Protein AF-A0A920PPR5-F1 (afdb_monomer)

Sequence (105 aa):
MGTGLSGGPYEARIYAGNADLDIWHQLSSLTGPVCSLGADPVLRGSWPPAFLNRAVHAELGLAYRCVAETTHLMQIERPAAVAAELLDFIARSDINPVRALPDHS

Solvent-accessible surface area (backbone atoms only — not comparable to full-atom values): 6560 Å² total; per-residue (Å²): 142,77,88,75,79,91,53,60,71,64,53,52,49,52,54,56,49,66,70,50,78,52,60,71,64,52,61,64,67,64,78,76,95,64,68,48,80,26,28,18,62,81,45,90,83,45,47,72,66,21,50,47,44,53,47,46,26,75,74,59,68,46,45,67,48,67,47,76,93,24,40,90,55,28,67,76,78,38,41,68,61,50,49,48,54,51,51,53,50,38,72,76,36,100,57,78,81,74,87,84,69,84,84,87,124

pLDDT: mean 79.66, std 16.32, range [37.94, 97.31]

Radius of gyration: 17.92 Å; Cα contacts (8 Å, |Δi|>4): 90; chains: 1; bounding box: 52×45×33 Å

Nearest PDB structures (foldseek):
  6pgo-assembly1_A  TM=3.706E-01  e=1.463E+00  Homo sapiens
  6mqn-assembly2_B  TM=3.902E-01  e=2.666E+00  Homo sapiens
  8t75-assembly4_G  TM=3.448E-01  e=2.042E+00  Homo sapiens
  5tb5-assembly2_C  TM=3.584E-01  e=3.046E+00  Homo sapiens
  5tb5-assembly1_A  TM=3.009E-01  e=2.333E+00  Homo sapiens

Mean predicted aligned error: 10.76 Å

Structure (mmCIF, N/CA/C/O backbone):
data_AF-A0A920PPR5-F1
#
_entry.id   AF-A0A920PPR5-F1
#
loop_
_atom_site.group_PDB
_atom_site.id
_atom_site.type_symbol
_atom_site.label_atom_id
_atom_site.label_alt_id
_atom_site.label_comp_id
_atom_site.label_asym_id
_atom_site.label_entity_id
_atom_site.label_seq_id
_atom_site.pdbx_PDB_ins_code
_atom_site.Cartn_x
_atom_site.Cartn_y
_atom_site.Cartn_z
_atom_site.occupancy
_atom_site.B_iso_or_equiv
_atom_site.auth_seq_id
_atom_site.auth_comp_id
_atom_site.auth_asym_id
_atom_site.auth_atom_id
_atom_site.pdbx_PDB_model_num
ATOM 1 N N . MET A 1 1 ? 35.181 26.677 7.789 1.00 42.38 1 MET A N 1
ATOM 2 C CA . MET A 1 1 ? 34.762 25.549 8.646 1.00 42.38 1 MET A CA 1
ATOM 3 C C . MET A 1 1 ? 33.339 25.854 9.087 1.00 42.38 1 MET A C 1
ATOM 5 O O . MET A 1 1 ? 33.153 26.704 9.943 1.00 42.38 1 MET A O 1
ATOM 9 N N . GLY A 1 2 ? 32.350 25.317 8.371 1.00 37.94 2 GLY A N 1
ATOM 10 C CA . GLY A 1 2 ? 30.931 25.632 8.546 1.00 37.94 2 GLY A CA 1
ATOM 11 C C . GLY A 1 2 ? 30.138 24.334 8.613 1.00 37.94 2 GLY A C 1
ATOM 12 O O . GLY A 1 2 ? 30.198 23.529 7.691 1.00 37.94 2 GLY A O 1
ATOM 13 N N . THR A 1 3 ? 29.499 24.145 9.761 1.00 45.88 3 THR A N 1
ATOM 14 C CA . THR A 1 3 ? 28.571 23.090 10.193 1.00 45.88 3 THR A CA 1
ATOM 15 C C . THR A 1 3 ? 27.632 22.641 9.067 1.00 45.88 3 THR A C 1
ATOM 17 O O . THR A 1 3 ? 27.007 23.476 8.427 1.00 45.88 3 THR A O 1
ATOM 20 N N . GLY A 1 4 ? 27.535 21.360 8.721 1.00 47.84 4 GLY A N 1
ATOM 21 C CA . GLY A 1 4 ? 27.017 20.300 9.585 1.00 47.84 4 GLY A CA 1
ATOM 22 C C . GLY A 1 4 ? 25.621 19.937 9.068 1.00 47.84 4 GLY A C 1
ATOM 23 O O . GLY A 1 4 ? 24.678 20.695 9.252 1.00 47.84 4 GLY A O 1
ATOM 24 N N . LEU A 1 5 ? 25.547 18.828 8.332 1.00 51.75 5 LEU A N 1
ATOM 25 C CA . LEU A 1 5 ? 24.398 18.330 7.569 1.00 51.75 5 LEU A CA 1
ATOM 26 C C . LEU A 1 5 ? 23.081 18.392 8.369 1.00 51.75 5 LEU A C 1
ATOM 28 O O . LEU A 1 5 ? 22.953 17.776 9.424 1.00 51.75 5 LEU A O 1
ATOM 32 N N . SER A 1 6 ? 22.076 19.086 7.833 1.00 52.28 6 SER A N 1
ATOM 33 C CA . SER A 1 6 ? 20.760 19.318 8.452 1.00 52.28 6 SER A CA 1
ATOM 34 C C . SER A 1 6 ? 19.829 18.089 8.503 1.00 52.28 6 SER A C 1
ATOM 36 O O . SER A 1 6 ? 18.656 18.225 8.845 1.00 52.28 6 SER A O 1
ATOM 38 N N . GLY A 1 7 ? 20.322 16.886 8.182 1.00 52.28 7 GLY A N 1
ATOM 39 C CA . GLY A 1 7 ? 19.522 15.651 8.107 1.00 52.28 7 GLY A CA 1
ATOM 40 C C . GLY A 1 7 ? 19.429 14.836 9.406 1.00 52.28 7 GLY A C 1
ATOM 41 O O . GLY A 1 7 ? 18.468 14.092 9.592 1.00 52.28 7 GLY A O 1
ATOM 42 N N . GLY A 1 8 ? 20.377 15.011 10.334 1.00 58.84 8 GLY A N 1
ATOM 43 C CA . GLY A 1 8 ? 20.544 14.148 11.515 1.00 58.84 8 GLY A CA 1
ATOM 44 C C . GLY A 1 8 ? 19.295 13.924 12.389 1.00 58.84 8 GLY A C 1
ATOM 45 O O . GLY A 1 8 ? 18.983 12.774 12.690 1.00 58.84 8 GLY A O 1
ATOM 46 N N . PRO A 1 9 ? 18.533 14.960 12.792 1.00 60.91 9 PRO A N 1
ATOM 47 C CA . PRO A 1 9 ? 17.398 14.766 13.698 1.00 60.91 9 PRO A CA 1
ATOM 48 C C . PRO A 1 9 ? 16.151 14.168 13.023 1.00 60.91 9 PRO A C 1
ATOM 50 O O . PRO A 1 9 ? 15.341 13.540 13.700 1.00 60.91 9 PRO A O 1
ATOM 53 N N . TYR A 1 10 ? 15.976 14.330 11.706 1.00 57.19 10 TYR A N 1
ATOM 54 C CA . TYR A 1 10 ? 14.867 13.696 10.978 1.00 57.19 10 TYR A CA 1
ATOM 55 C C . TYR A 1 10 ? 15.142 12.211 10.753 1.00 57.19 10 TYR A C 1
ATOM 57 O O . TYR A 1 10 ? 14.266 11.386 11.004 1.00 57.19 10 TYR A O 1
ATOM 65 N N . GLU A 1 11 ? 16.370 11.878 10.359 1.00 59.47 11 GLU A N 1
ATOM 66 C CA . GLU A 1 11 ? 16.809 10.497 10.165 1.00 59.47 11 GLU A CA 1
ATOM 67 C C . GLU A 1 11 ? 16.815 9.717 11.490 1.00 59.47 11 GLU A C 1
ATOM 69 O O . GLU A 1 11 ? 16.296 8.606 11.563 1.00 59.47 11 GLU A O 1
ATOM 74 N N . ALA A 1 12 ? 17.281 10.337 12.581 1.00 68.62 12 ALA A N 1
ATOM 75 C CA . ALA A 1 12 ? 17.258 9.734 13.915 1.00 68.62 12 ALA A CA 1
ATOM 76 C C . ALA A 1 12 ? 15.841 9.356 14.383 1.00 68.62 12 ALA A C 1
ATOM 78 O O . ALA A 1 12 ? 15.673 8.334 15.044 1.00 68.62 12 ALA A O 1
ATOM 79 N N . ARG A 1 13 ? 14.808 10.130 14.017 1.00 63.38 13 ARG A N 1
ATOM 80 C CA . ARG A 1 13 ? 13.408 9.782 14.324 1.00 63.38 13 ARG A CA 1
ATOM 81 C C . ARG A 1 13 ? 12.890 8.609 13.502 1.00 63.38 13 ARG A C 1
ATOM 83 O O . ARG A 1 13 ? 12.092 7.842 14.024 1.00 63.38 13 ARG A O 1
ATOM 90 N N . ILE A 1 14 ? 13.347 8.449 12.259 1.00 63.56 14 ILE A N 1
ATOM 91 C CA . ILE A 1 14 ? 13.026 7.268 11.444 1.00 63.56 14 ILE A CA 1
ATOM 92 C C . ILE A 1 14 ? 13.619 6.023 12.107 1.00 63.56 14 ILE A C 1
ATOM 94 O O . ILE A 1 14 ? 12.911 5.041 12.292 1.00 63.56 14 ILE A O 1
ATOM 98 N N . TYR A 1 15 ? 14.882 6.073 12.543 1.00 64.94 15 TYR A N 1
ATOM 99 C CA . TYR A 1 15 ? 15.498 4.945 13.249 1.00 64.94 15 TYR A CA 1
ATOM 100 C C . TYR A 1 15 ? 14.847 4.664 14.608 1.00 64.94 15 TYR A C 1
ATOM 102 O O . TYR A 1 15 ? 14.621 3.503 14.936 1.00 64.94 15 TYR A O 1
ATOM 110 N N . ALA A 1 16 ? 14.509 5.703 15.379 1.00 64.31 16 ALA A N 1
ATOM 111 C CA . ALA A 1 16 ? 13.809 5.547 16.652 1.00 64.31 16 ALA A CA 1
ATOM 112 C C . ALA A 1 16 ? 12.404 4.947 16.469 1.00 64.31 16 ALA A C 1
ATOM 114 O O . ALA A 1 16 ? 12.024 4.064 17.226 1.00 64.31 16 ALA A O 1
ATOM 115 N N . GLY A 1 17 ? 11.666 5.370 15.437 1.00 61.25 17 GLY A N 1
ATOM 116 C CA . GLY A 1 17 ? 10.364 4.797 15.091 1.00 61.25 17 GLY A CA 1
ATOM 117 C C . GLY A 1 17 ? 10.459 3.370 14.548 1.00 61.25 17 GLY A C 1
ATOM 118 O O . GLY A 1 17 ? 9.634 2.542 14.892 1.00 61.25 17 GLY A O 1
ATOM 119 N N . ASN A 1 18 ? 11.495 3.041 13.769 1.00 63.34 18 ASN A N 1
ATOM 120 C CA . ASN A 1 18 ? 11.727 1.671 13.292 1.00 63.34 18 ASN A CA 1
ATOM 121 C C . ASN A 1 18 ? 12.120 0.704 14.421 1.00 63.34 18 ASN A C 1
ATOM 123 O O . ASN A 1 18 ? 11.937 -0.503 14.277 1.00 63.34 18 ASN A O 1
ATOM 127 N N . ALA A 1 19 ? 12.693 1.215 15.517 1.00 62.00 19 ALA A N 1
ATOM 128 C CA . ALA A 1 19 ? 12.949 0.425 16.718 1.00 62.00 19 ALA A CA 1
ATOM 129 C C . ALA A 1 19 ? 11.652 0.102 17.480 1.00 62.00 19 ALA A C 1
ATOM 131 O O . ALA A 1 19 ? 11.599 -0.898 18.195 1.00 62.00 19 ALA A O 1
ATOM 132 N N . ASP A 1 20 ? 10.615 0.922 17.297 1.00 62.97 20 ASP A N 1
ATOM 133 C CA . ASP A 1 20 ? 9.285 0.716 17.854 1.00 62.97 20 ASP A CA 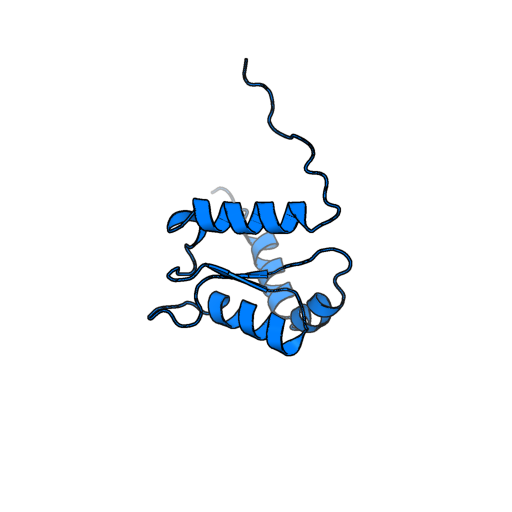1
ATOM 134 C C . ASP A 1 20 ? 8.451 -0.118 16.862 1.00 62.97 20 ASP A C 1
ATOM 136 O O . ASP A 1 20 ? 7.796 0.381 15.948 1.00 62.97 20 ASP A O 1
ATOM 140 N N . LEU A 1 21 ? 8.534 -1.445 16.993 1.00 66.81 21 LEU A N 1
ATOM 141 C CA . LEU A 1 21 ? 7.958 -2.428 16.058 1.00 66.81 21 LEU A CA 1
ATOM 142 C C . LEU A 1 21 ? 6.414 -2.520 16.102 1.00 66.81 21 LEU A C 1
ATOM 144 O O . LEU A 1 21 ? 5.836 -3.499 15.632 1.00 66.81 21 LEU A O 1
ATOM 148 N N . ASP A 1 22 ? 5.730 -1.517 16.651 1.00 73.38 22 ASP A N 1
ATOM 149 C CA . ASP A 1 22 ? 4.286 -1.522 16.921 1.00 73.38 22 ASP A CA 1
ATOM 150 C C . ASP A 1 22 ? 3.423 -1.021 15.743 1.00 73.38 22 ASP A C 1
ATOM 152 O O . ASP A 1 22 ? 2.192 -1.062 15.782 1.00 73.38 22 ASP A O 1
ATOM 156 N N . ILE A 1 23 ? 4.049 -0.588 14.641 1.00 74.56 23 ILE A N 1
ATOM 157 C CA . ILE A 1 23 ? 3.349 -0.050 13.457 1.00 74.56 23 ILE A CA 1
ATOM 158 C C . ILE A 1 23 ? 2.270 -1.021 12.947 1.00 74.56 23 ILE A C 1
ATOM 160 O O . ILE A 1 23 ? 1.192 -0.591 12.539 1.00 74.56 23 ILE A O 1
ATOM 164 N N . TRP A 1 24 ? 2.518 -2.333 13.008 1.00 79.75 24 TRP A N 1
ATOM 165 C CA . TRP A 1 24 ? 1.566 -3.353 12.554 1.00 79.75 24 TRP A CA 1
ATOM 166 C C . TRP A 1 24 ? 0.255 -3.336 13.347 1.00 79.75 24 TRP A C 1
ATOM 168 O O . TRP A 1 24 ? -0.827 -3.400 12.765 1.00 79.75 24 TRP A O 1
ATOM 178 N N . HIS A 1 25 ? 0.334 -3.191 14.671 1.00 75.50 25 HIS A N 1
ATOM 179 C CA . HIS A 1 25 ? -0.851 -3.080 15.518 1.00 75.50 25 HIS A CA 1
ATOM 180 C C . HIS A 1 25 ? -1.553 -1.740 15.305 1.00 75.50 25 HIS A C 1
ATOM 182 O O . HIS A 1 25 ? -2.782 -1.692 15.215 1.00 75.50 25 HIS A O 1
ATOM 188 N N . GLN A 1 26 ? -0.791 -0.662 15.125 1.00 83.50 26 GLN A N 1
ATOM 189 C CA . GLN A 1 26 ? -1.347 0.670 14.884 1.00 83.50 26 GLN A CA 1
ATOM 190 C C . GLN A 1 26 ? -2.126 0.754 13.567 1.00 83.50 26 GLN A C 1
ATOM 192 O O . GLN A 1 26 ? -3.168 1.408 13.526 1.00 83.50 26 GLN A O 1
ATOM 197 N N . LEU A 1 27 ? -1.706 0.040 12.518 1.00 84.06 27 LEU A N 1
ATOM 198 C CA . LEU A 1 27 ? -2.444 -0.026 11.251 1.00 84.06 27 LEU A CA 1
ATOM 199 C C . LEU A 1 27 ? -3.882 -0.533 11.435 1.00 84.06 27 LEU A C 1
ATOM 201 O O . LEU A 1 27 ? -4.799 -0.013 10.802 1.00 84.06 27 LEU A O 1
ATOM 205 N N . SER A 1 28 ? -4.099 -1.494 12.338 1.00 81.00 28 SER A N 1
ATOM 206 C CA . SER A 1 28 ? -5.442 -2.016 12.637 1.00 81.00 28 SER A CA 1
ATOM 207 C C . SER A 1 28 ? -6.348 -1.013 13.366 1.00 81.00 28 SER A C 1
ATOM 209 O O . SER A 1 28 ? -7.567 -1.158 13.354 1.00 81.00 28 SER A O 1
ATOM 211 N N . SER A 1 29 ? -5.760 0.020 13.979 1.00 85.69 29 SER A N 1
ATOM 212 C CA . SER A 1 29 ? -6.484 1.066 14.711 1.00 85.69 29 SER A CA 1
ATOM 213 C C . SER A 1 29 ? -6.911 2.249 13.837 1.00 85.69 29 SER A C 1
ATOM 215 O O . SER A 1 29 ? -7.606 3.148 14.318 1.00 85.69 29 SER A O 1
ATOM 217 N N . LEU A 1 30 ? -6.502 2.273 12.563 1.00 85.75 30 LEU A N 1
ATOM 218 C CA . LEU A 1 30 ? -6.863 3.346 11.644 1.00 85.75 30 LEU A CA 1
ATOM 219 C C . LEU A 1 30 ? -8.384 3.413 11.471 1.00 85.75 30 LEU A C 1
ATOM 221 O O . LEU A 1 30 ? -9.052 2.411 11.221 1.00 85.75 30 LEU A O 1
ATOM 225 N N . THR A 1 31 ? -8.925 4.623 11.584 1.00 82.88 31 THR A N 1
ATOM 226 C CA . THR A 1 31 ? -10.353 4.892 11.408 1.00 82.88 31 TH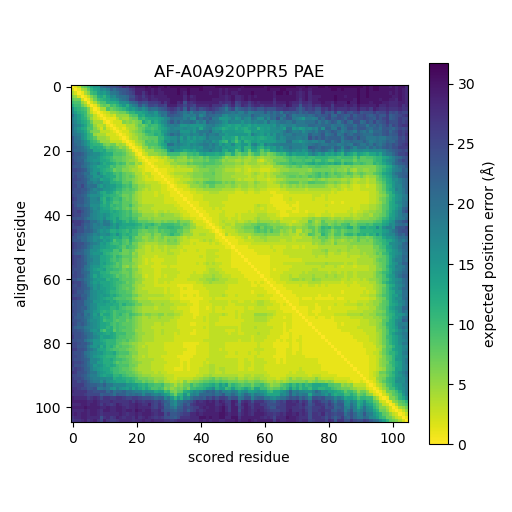R A CA 1
ATOM 227 C C . THR A 1 31 ? -10.588 5.682 10.126 1.00 82.88 31 THR A C 1
ATOM 229 O O . THR A 1 31 ? -9.772 6.516 9.733 1.00 82.88 31 THR A O 1
ATOM 232 N N . GLY A 1 32 ? -11.714 5.414 9.464 1.00 86.31 32 GLY A N 1
ATOM 233 C CA . GLY A 1 32 ? -12.067 6.030 8.186 1.00 86.31 32 GLY A CA 1
ATOM 234 C C . GLY A 1 32 ? -11.653 5.202 6.961 1.00 86.31 32 GLY A C 1
ATOM 235 O O . GLY A 1 32 ? -11.198 4.063 7.095 1.00 86.31 32 GLY A O 1
ATOM 236 N N . PRO A 1 33 ? -11.865 5.739 5.748 1.00 88.50 33 PRO A N 1
ATOM 237 C CA . PRO A 1 33 ? -11.537 5.042 4.512 1.00 88.50 33 PRO A CA 1
ATOM 238 C C . PRO A 1 33 ? -10.016 4.930 4.360 1.00 88.50 33 PRO A C 1
ATOM 240 O O . PRO A 1 33 ? -9.323 5.924 4.154 1.00 88.50 33 PRO A O 1
ATOM 243 N N . VAL A 1 34 ? -9.500 3.704 4.447 1.00 90.81 34 VAL A N 1
ATOM 244 C CA . VAL A 1 34 ? -8.083 3.382 4.243 1.00 90.81 34 VAL A CA 1
ATOM 245 C C . VAL A 1 34 ? -7.978 2.225 3.259 1.00 90.81 34 VAL A C 1
ATOM 247 O O . VAL A 1 34 ? -8.669 1.216 3.393 1.00 90.81 34 VAL A O 1
ATOM 250 N N . CYS A 1 35 ? -7.108 2.372 2.262 1.00 91.56 35 CYS A N 1
ATOM 251 C CA . CYS A 1 35 ? -6.807 1.327 1.294 1.00 91.56 35 CYS A CA 1
ATOM 252 C C . CYS A 1 35 ? -5.323 1.368 0.933 1.00 91.56 35 CYS A C 1
ATOM 254 O O . CYS A 1 35 ? -4.807 2.410 0.531 1.00 91.56 35 CYS A O 1
ATOM 256 N N . SER A 1 36 ? -4.652 0.223 1.016 1.00 92.38 36 SER A N 1
ATOM 257 C CA . SER A 1 36 ? -3.293 0.063 0.508 1.00 92.38 36 SER A CA 1
ATOM 258 C C . SER 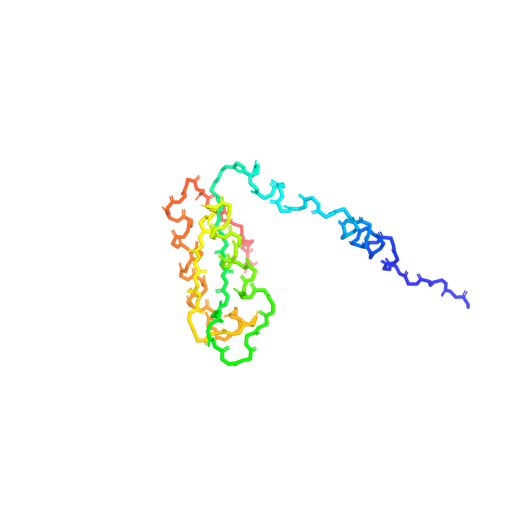A 1 36 ? -3.331 -0.176 -0.999 1.00 92.38 36 SER A C 1
ATOM 260 O O . SER A 1 36 ? -4.017 -1.083 -1.472 1.00 92.38 36 SER A O 1
ATOM 262 N N . LEU A 1 37 ? -2.570 0.605 -1.763 1.00 94.38 37 LEU A N 1
ATOM 263 C CA . LEU A 1 37 ? -2.336 0.366 -3.187 1.00 94.38 37 LEU A CA 1
ATOM 264 C C . LEU A 1 37 ? -0.905 -0.142 -3.365 1.00 94.38 37 LEU A C 1
ATOM 266 O O . LEU A 1 37 ? 0.047 0.540 -2.988 1.00 94.38 37 LEU A O 1
ATOM 270 N N . GLY A 1 38 ? -0.755 -1.349 -3.903 1.00 93.75 38 GLY A N 1
ATOM 271 C CA . GLY A 1 38 ? 0.541 -1.997 -4.065 1.00 93.75 38 GLY A CA 1
ATOM 272 C C . GLY A 1 38 ? 0.867 -2.387 -5.500 1.00 93.75 38 GLY A C 1
ATOM 273 O O . GLY A 1 38 ? -0.010 -2.528 -6.350 1.00 93.75 38 GLY A O 1
ATOM 274 N N . ALA A 1 39 ? 2.158 -2.601 -5.720 1.00 94.00 39 ALA A N 1
ATOM 275 C CA . ALA A 1 39 ? 2.702 -3.220 -6.919 1.00 94.00 39 ALA A CA 1
ATOM 276 C C . ALA A 1 39 ? 2.397 -4.725 -6.971 1.00 94.00 39 ALA A C 1
ATOM 278 O O . ALA A 1 39 ? 1.960 -5.314 -5.976 1.00 94.00 39 ALA A O 1
ATOM 279 N N . ASP A 1 40 ? 2.681 -5.347 -8.112 1.00 93.56 40 ASP A N 1
ATOM 280 C CA . ASP A 1 40 ? 2.416 -6.761 -8.354 1.00 93.56 40 ASP A CA 1
ATOM 281 C C . ASP A 1 40 ? 3.294 -7.663 -7.461 1.00 93.56 40 ASP A C 1
ATOM 283 O O . ASP A 1 40 ? 4.520 -7.644 -7.588 1.00 93.56 40 ASP A O 1
ATOM 287 N N . PRO A 1 41 ? 2.726 -8.477 -6.550 1.00 89.81 41 PRO A N 1
ATOM 288 C CA . PRO A 1 41 ? 3.515 -9.342 -5.678 1.00 89.81 41 PRO A CA 1
ATOM 289 C C . PRO A 1 41 ? 4.018 -10.615 -6.373 1.00 89.81 41 PRO A C 1
ATOM 291 O O . PRO A 1 41 ? 4.843 -11.316 -5.793 1.00 89.81 41 PRO A O 1
ATOM 294 N N . VAL A 1 42 ? 3.521 -10.964 -7.566 1.00 90.00 42 VAL A N 1
ATOM 295 C CA . VAL A 1 42 ? 3.942 -12.176 -8.295 1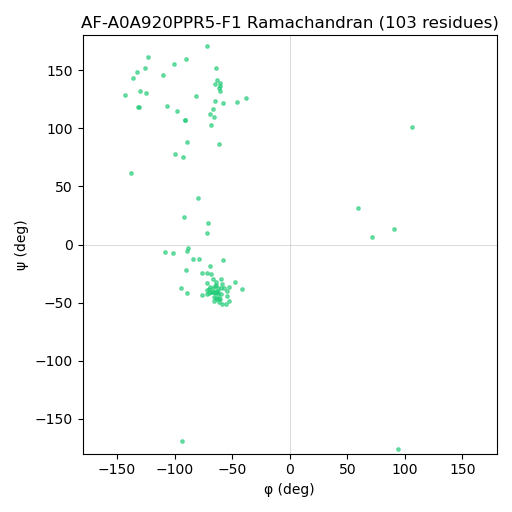.00 90.00 42 VAL A CA 1
ATOM 296 C C . VAL A 1 42 ? 4.929 -11.886 -9.425 1.00 90.00 42 VAL A C 1
ATOM 298 O O . VAL A 1 42 ? 5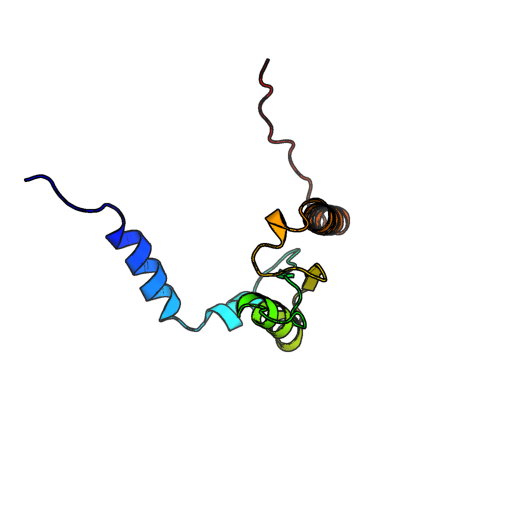.494 -12.819 -9.999 1.00 90.00 42 VAL A O 1
ATOM 301 N N . LEU A 1 43 ? 5.179 -10.611 -9.728 1.00 90.00 43 LEU A N 1
ATOM 302 C CA . LEU A 1 43 ? 6.146 -10.217 -10.743 1.00 90.00 43 LEU A CA 1
ATOM 303 C C . LEU A 1 43 ? 7.576 -10.615 -10.330 1.00 90.00 43 LEU A C 1
ATOM 305 O O . LEU A 1 43 ? 8.018 -10.478 -9.186 1.00 90.00 43 LEU A O 1
ATOM 309 N N . ARG A 1 44 ? 8.349 -11.128 -11.291 1.00 83.12 44 ARG A N 1
ATOM 310 C CA . ARG A 1 44 ? 9.765 -11.424 -11.058 1.00 83.12 44 ARG A CA 1
ATOM 311 C C . ARG A 1 44 ? 10.503 -10.112 -10.786 1.00 83.12 44 ARG A C 1
ATOM 313 O O . ARG A 1 44 ? 10.522 -9.230 -11.634 1.00 83.12 44 ARG A O 1
ATOM 320 N N . GLY A 1 45 ? 11.173 -10.033 -9.639 1.00 75.94 45 GLY A N 1
ATOM 321 C CA . GLY A 1 45 ? 11.877 -8.823 -9.218 1.00 75.94 45 GLY A CA 1
ATOM 322 C C . GLY A 1 45 ? 11.021 -7.874 -8.384 1.00 75.94 45 GLY A C 1
ATOM 323 O O . GLY A 1 45 ? 11.437 -6.738 -8.183 1.00 75.94 45 GLY A O 1
ATOM 324 N N . SER A 1 46 ? 9.863 -8.315 -7.881 1.00 81.12 46 SER A N 1
ATOM 325 C CA . SER A 1 46 ? 9.089 -7.545 -6.908 1.00 81.12 46 SER A CA 1
ATOM 326 C C . SER A 1 46 ? 9.876 -7.298 -5.629 1.00 81.12 46 SER A C 1
ATOM 328 O O . SER A 1 46 ? 10.552 -8.176 -5.091 1.00 81.12 46 SER A O 1
ATOM 330 N N . TRP A 1 47 ? 9.784 -6.060 -5.153 1.00 80.56 47 TRP A N 1
ATOM 331 C CA . TRP A 1 47 ? 10.476 -5.603 -3.955 1.00 80.56 47 TRP A CA 1
ATOM 332 C C . TRP A 1 47 ? 9.605 -5.827 -2.713 1.00 80.56 47 TRP A C 1
ATOM 334 O O . TRP A 1 47 ? 8.379 -5.911 -2.841 1.00 80.56 47 TRP A O 1
ATOM 344 N N . PRO A 1 48 ? 10.209 -5.863 -1.506 1.00 83.81 48 PRO A N 1
ATOM 345 C CA . PRO A 1 48 ? 9.506 -6.082 -0.239 1.00 83.81 48 PRO A CA 1
ATOM 346 C C . PRO A 1 48 ? 8.156 -5.351 -0.068 1.00 83.81 48 PRO A C 1
ATOM 348 O O . PRO A 1 48 ? 7.220 -5.986 0.422 1.00 83.81 48 PRO A O 1
ATOM 351 N N . PRO A 1 49 ? 7.974 -4.092 -0.528 1.00 82.19 49 PRO A N 1
ATOM 352 C CA . PRO A 1 49 ? 6.689 -3.395 -0.408 1.00 82.19 49 PRO A CA 1
ATOM 353 C C . PRO A 1 49 ? 5.496 -4.080 -1.098 1.00 82.19 49 PRO A C 1
ATOM 355 O O . PRO A 1 49 ? 4.365 -3.947 -0.633 1.00 82.19 49 PRO A O 1
ATOM 358 N N . ALA A 1 50 ? 5.712 -4.831 -2.185 1.00 83.44 50 ALA A N 1
ATOM 359 C CA . ALA A 1 50 ? 4.629 -5.535 -2.880 1.00 83.44 50 ALA A CA 1
ATOM 360 C C . ALA A 1 50 ? 4.051 -6.672 -2.017 1.00 83.44 50 ALA A C 1
ATOM 362 O O . ALA A 1 50 ? 2.836 -6.844 -1.925 1.00 83.44 50 ALA A O 1
ATOM 363 N N . PHE A 1 51 ? 4.923 -7.408 -1.322 1.00 87.88 51 PHE A N 1
ATOM 364 C CA . PHE A 1 51 ? 4.524 -8.473 -0.399 1.00 87.88 51 PHE A CA 1
ATOM 365 C C . PHE A 1 51 ? 3.901 -7.908 0.877 1.00 87.88 51 PHE A C 1
ATOM 367 O O . PHE A 1 51 ? 2.899 -8.437 1.354 1.00 87.88 51 PHE A O 1
ATOM 374 N N . LEU A 1 52 ? 4.462 -6.805 1.383 1.00 86.31 52 LEU A N 1
ATOM 375 C CA . LEU A 1 52 ? 3.993 -6.109 2.578 1.00 86.31 52 LEU A CA 1
ATOM 376 C C . LEU A 1 52 ? 2.514 -5.719 2.470 1.00 86.31 52 LEU A C 1
ATOM 378 O O . LEU A 1 52 ? 1.722 -6.072 3.337 1.00 86.31 52 LEU A O 1
ATOM 382 N N . ASN A 1 53 ? 2.119 -5.052 1.382 1.00 87.81 53 ASN A N 1
ATOM 383 C CA . ASN A 1 53 ? 0.734 -4.605 1.202 1.00 87.81 53 ASN A CA 1
ATOM 384 C C . ASN A 1 53 ? -0.264 -5.773 1.156 1.00 87.81 53 ASN A C 1
ATOM 386 O O . ASN A 1 53 ? -1.360 -5.679 1.709 1.00 87.81 53 ASN A O 1
ATOM 390 N N . ARG A 1 54 ? 0.132 -6.895 0.542 1.00 88.50 54 ARG A N 1
ATOM 391 C CA . ARG A 1 54 ? -0.676 -8.119 0.524 1.00 88.50 54 ARG A CA 1
ATOM 392 C C . ARG A 1 54 ? -0.779 -8.756 1.913 1.00 88.50 54 ARG A C 1
ATOM 394 O O . ARG A 1 54 ? -1.854 -9.232 2.268 1.00 88.50 54 ARG A O 1
ATOM 401 N N . ALA A 1 55 ? 0.310 -8.777 2.680 1.00 90.19 55 ALA A N 1
ATOM 402 C CA . ALA A 1 55 ? 0.323 -9.318 4.038 1.00 90.19 55 ALA A CA 1
ATOM 403 C C . ALA A 1 55 ? -0.555 -8.485 4.982 1.00 90.19 55 ALA A C 1
ATOM 405 O O . ALA A 1 55 ? -1.402 -9.041 5.669 1.00 90.19 55 ALA A O 1
ATOM 406 N N . VAL A 1 56 ? -0.447 -7.153 4.925 1.00 89.00 56 VAL A N 1
ATOM 407 C CA . VAL A 1 56 ? -1.298 -6.225 5.692 1.00 89.00 56 VAL A CA 1
ATOM 408 C C . VAL A 1 56 ? -2.782 -6.487 5.430 1.00 89.00 56 VAL A C 1
ATOM 410 O O . VAL A 1 56 ? -3.573 -6.558 6.367 1.00 89.00 56 VAL A O 1
ATOM 413 N N . HIS A 1 57 ? -3.168 -6.687 4.170 1.00 91.19 57 HIS A N 1
ATOM 414 C CA . HIS A 1 57 ? -4.538 -7.068 3.833 1.00 91.19 57 HIS A CA 1
ATOM 415 C C . HIS A 1 57 ? -4.946 -8.411 4.445 1.00 91.19 57 HIS A C 1
ATOM 417 O O . HIS A 1 57 ? -6.006 -8.511 5.060 1.00 91.19 57 HIS A O 1
ATOM 423 N N . ALA A 1 58 ? -4.112 -9.438 4.268 1.00 90.62 58 ALA A N 1
ATOM 424 C CA . ALA A 1 58 ? -4.407 -10.791 4.723 1.00 90.62 58 ALA A CA 1
ATOM 425 C C . ALA A 1 58 ? -4.505 -10.896 6.254 1.00 90.62 58 ALA A C 1
ATOM 427 O O . ALA A 1 58 ? -5.324 -11.660 6.757 1.00 90.62 58 ALA A O 1
ATOM 428 N N . GLU A 1 59 ? -3.683 -10.140 6.981 1.00 90.69 59 GLU A N 1
ATOM 429 C CA . GLU A 1 59 ? -3.571 -10.236 8.437 1.00 90.69 59 GLU A CA 1
ATOM 430 C C . GLU A 1 59 ? -4.463 -9.239 9.179 1.00 90.69 59 GLU A C 1
ATOM 432 O O . GLU A 1 59 ? -5.018 -9.580 10.220 1.00 90.69 59 GLU A O 1
ATOM 437 N N . LEU A 1 60 ? -4.616 -8.017 8.659 1.00 89.38 60 LEU A N 1
ATOM 438 C CA . LEU A 1 60 ? -5.323 -6.930 9.350 1.00 89.38 60 LEU A CA 1
ATOM 439 C C . LEU A 1 60 ? -6.684 -6.603 8.723 1.00 89.38 60 LEU A C 1
ATOM 441 O O . LEU A 1 60 ? -7.418 -5.772 9.250 1.00 89.38 60 LEU A O 1
ATOM 445 N N . GLY A 1 61 ? -7.030 -7.217 7.587 1.00 88.31 61 GLY A N 1
ATOM 446 C CA . GLY A 1 61 ? -8.304 -6.992 6.895 1.00 88.31 61 GLY A CA 1
ATOM 447 C C . GLY A 1 61 ? -8.432 -5.623 6.220 1.00 88.31 61 GLY A C 1
ATOM 448 O O . GLY A 1 61 ? -9.497 -5.301 5.692 1.00 88.31 61 GLY A O 1
ATOM 449 N N . LEU A 1 62 ? -7.365 -4.816 6.201 1.00 89.75 62 LEU A N 1
ATOM 450 C CA . LEU A 1 62 ? -7.353 -3.519 5.525 1.00 89.75 62 LEU A CA 1
ATOM 451 C C . LEU A 1 62 ? -7.562 -3.694 4.019 1.00 89.75 62 LEU A C 1
ATOM 453 O O . LEU A 1 62 ? -7.041 -4.630 3.410 1.00 89.75 62 LEU A O 1
ATOM 457 N N . ALA A 1 63 ? -8.323 -2.788 3.402 1.00 91.88 63 ALA A N 1
ATOM 458 C CA . ALA A 1 63 ? -8.591 -2.857 1.972 1.00 91.88 63 ALA A CA 1
ATOM 459 C C . ALA A 1 63 ? -7.285 -2.766 1.169 1.00 91.88 63 ALA A C 1
ATOM 461 O O . ALA A 1 63 ? -6.395 -1.977 1.486 1.00 91.88 63 ALA A O 1
ATOM 462 N N . TYR A 1 64 ? -7.185 -3.571 0.114 1.00 93.38 64 TYR A N 1
ATOM 463 C CA . TYR A 1 64 ? -6.007 -3.626 -0.742 1.00 93.38 64 TYR A CA 1
ATOM 464 C C . TYR A 1 64 ? -6.385 -3.662 -2.218 1.00 93.38 64 TYR A C 1
ATOM 466 O O . TYR A 1 64 ? -7.388 -4.264 -2.622 1.00 93.38 64 TYR A O 1
ATOM 474 N N . ARG A 1 65 ? -5.564 -2.991 -3.021 1.00 95.31 65 ARG A N 1
ATOM 475 C CA . ARG A 1 65 ? -5.586 -3.010 -4.480 1.00 95.31 65 ARG A CA 1
ATOM 476 C C . ARG A 1 65 ? -4.175 -3.215 -5.002 1.00 95.31 65 ARG A C 1
ATOM 478 O O . ARG A 1 65 ? -3.200 -2.778 -4.392 1.00 95.31 65 ARG A O 1
ATOM 485 N N . CYS A 1 66 ? -4.083 -3.884 -6.140 1.00 95.12 66 CYS A N 1
ATOM 486 C CA . CYS A 1 66 ? -2.825 -4.225 -6.779 1.00 95.12 66 CYS A CA 1
ATOM 487 C C . CYS A 1 66 ? -2.824 -3.704 -8.212 1.00 95.12 66 CYS A C 1
ATOM 489 O O . CYS A 1 66 ? -3.750 -4.004 -8.963 1.00 95.12 66 CYS A O 1
ATOM 491 N N . VAL A 1 67 ? -1.765 -3.003 -8.614 1.00 95.56 67 VAL A N 1
ATOM 492 C CA . VAL A 1 67 ? -1.531 -2.680 -10.024 1.00 95.56 67 VAL A CA 1
ATOM 493 C C . VAL A 1 67 ? -0.679 -3.789 -10.633 1.00 95.56 67 VAL A C 1
ATOM 495 O O . VAL A 1 67 ? 0.505 -3.917 -10.330 1.00 95.56 67 VAL A O 1
ATOM 498 N N . ALA A 1 68 ? -1.291 -4.625 -11.467 1.00 93.81 68 ALA A N 1
ATOM 499 C CA . ALA A 1 68 ? -0.609 -5.761 -12.081 1.00 93.81 68 ALA A CA 1
ATOM 500 C C . ALA A 1 68 ? 0.531 -5.321 -13.017 1.00 93.81 68 ALA A C 1
ATOM 502 O O . ALA A 1 68 ? 0.473 -4.245 -13.626 1.00 93.81 68 ALA A O 1
ATOM 503 N N . GLU A 1 69 ? 1.537 -6.189 -13.162 1.00 94.06 69 GLU A N 1
ATOM 504 C CA . GLU A 1 69 ? 2.693 -5.987 -14.049 1.00 94.06 69 GLU A CA 1
ATOM 505 C C . GLU A 1 69 ? 3.508 -4.726 -13.710 1.00 94.06 69 GLU A C 1
ATOM 507 O O . GLU A 1 69 ? 4.074 -4.082 -14.592 1.00 94.06 69 GLU A O 1
ATOM 512 N N . THR A 1 70 ? 3.553 -4.353 -12.428 1.00 93.38 70 THR A N 1
ATOM 513 C CA . THR A 1 70 ? 4.359 -3.226 -11.940 1.00 93.38 70 THR A CA 1
ATOM 514 C C . THR A 1 70 ? 5.287 -3.629 -10.809 1.00 93.38 70 THR A C 1
ATOM 516 O O . THR A 1 70 ? 5.006 -4.550 -10.039 1.00 93.38 70 THR A O 1
ATOM 519 N N . THR A 1 71 ? 6.402 -2.917 -10.706 1.00 91.75 71 THR A N 1
ATOM 520 C CA . THR A 1 71 ? 7.337 -2.964 -9.588 1.00 91.75 71 THR A CA 1
ATOM 521 C C . THR A 1 71 ? 7.000 -1.866 -8.570 1.00 91.75 71 THR A C 1
ATOM 523 O O . THR A 1 71 ? 5.971 -1.197 -8.644 1.00 91.75 71 THR A O 1
ATOM 526 N N . HIS A 1 72 ? 7.894 -1.623 -7.607 1.00 88.56 72 HIS A N 1
ATOM 527 C CA . HIS A 1 72 ? 7.764 -0.513 -6.658 1.00 88.56 72 HIS A CA 1
ATOM 528 C C . HIS A 1 72 ? 7.690 0.874 -7.333 1.00 88.56 72 HIS A C 1
ATOM 530 O O . HIS A 1 72 ? 7.299 1.840 -6.683 1.00 88.56 72 HIS A O 1
ATOM 536 N N . LEU A 1 73 ? 8.017 0.973 -8.628 1.00 92.06 73 LEU A N 1
ATOM 537 C CA . LEU A 1 73 ? 7.887 2.183 -9.441 1.00 92.06 73 LEU A CA 1
ATOM 538 C C . LEU A 1 73 ? 6.540 2.279 -10.187 1.00 92.06 73 LEU A C 1
ATOM 540 O O . LEU A 1 73 ? 6.448 3.009 -11.172 1.00 92.06 73 LEU A O 1
ATOM 544 N N . MET A 1 74 ? 5.479 1.606 -9.717 1.00 93.69 74 MET A N 1
ATOM 545 C CA . MET A 1 74 ? 4.156 1.550 -10.3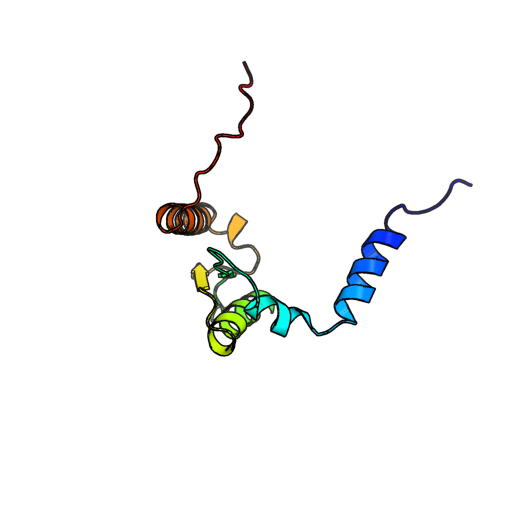70 1.00 93.69 74 MET A CA 1
ATOM 546 C C . MET A 1 74 ? 3.588 2.909 -10.818 1.00 93.69 74 MET A C 1
ATOM 548 O O . MET A 1 74 ? 2.902 2.991 -11.836 1.00 93.69 74 MET A O 1
ATOM 552 N N . GLN A 1 75 ? 3.890 3.988 -10.085 1.00 94.31 75 GLN A N 1
ATOM 553 C CA . GLN A 1 75 ? 3.452 5.351 -10.414 1.00 94.31 75 GLN A CA 1
ATOM 554 C C . GLN A 1 75 ? 4.091 5.883 -11.702 1.00 94.31 75 GLN A C 1
ATOM 556 O O . GLN A 1 75 ? 3.482 6.687 -12.397 1.00 94.31 75 GLN A O 1
ATOM 561 N N . ILE A 1 76 ? 5.304 5.430 -12.020 1.00 95.44 76 ILE A N 1
ATOM 562 C CA . ILE A 1 76 ? 6.041 5.779 -13.238 1.00 95.44 76 ILE A CA 1
ATOM 563 C C . ILE A 1 76 ? 5.699 4.791 -14.356 1.00 95.44 76 ILE A C 1
ATOM 565 O O . ILE A 1 76 ? 5.504 5.193 -15.499 1.00 95.44 76 ILE A O 1
ATOM 569 N N . GLU A 1 77 ? 5.609 3.503 -14.029 1.00 95.06 77 GLU A N 1
ATOM 570 C CA . GLU A 1 77 ? 5.386 2.431 -15.004 1.00 95.06 77 GLU A CA 1
ATOM 571 C C . GLU A 1 77 ? 3.957 2.436 -15.567 1.00 95.06 77 GLU A C 1
ATOM 573 O O . GLU A 1 77 ? 3.762 2.260 -16.769 1.00 95.06 77 GLU A O 1
ATOM 578 N N . ARG A 1 78 ? 2.944 2.642 -14.711 1.00 96.75 78 ARG A N 1
ATOM 579 C CA . ARG A 1 78 ? 1.520 2.654 -15.090 1.00 96.75 78 ARG A CA 1
ATOM 580 C C . ARG A 1 78 ? 0.754 3.794 -14.398 1.00 96.75 78 ARG A C 1
ATOM 582 O O . ARG A 1 78 ? -0.219 3.531 -13.685 1.00 96.75 78 ARG A O 1
ATOM 589 N N . PRO A 1 79 ? 1.117 5.070 -14.640 1.00 96.69 79 PRO A N 1
ATOM 590 C CA . PRO A 1 79 ? 0.514 6.230 -13.974 1.00 96.69 79 PRO A CA 1
ATOM 591 C C . PRO A 1 79 ? -1.010 6.279 -14.115 1.00 96.69 79 PRO A C 1
ATOM 593 O O . PRO A 1 79 ? -1.710 6.576 -13.152 1.00 96.69 79 PRO A O 1
ATOM 596 N N . ALA A 1 80 ? -1.541 5.934 -15.293 1.00 97.31 80 ALA A N 1
ATOM 597 C CA . ALA A 1 80 ? -2.982 5.928 -15.536 1.00 97.31 80 ALA A CA 1
ATOM 598 C C . ALA A 1 80 ? -3.723 4.855 -14.718 1.00 97.31 80 ALA A C 1
ATOM 600 O O . ALA A 1 80 ? -4.816 5.118 -14.228 1.00 97.31 80 ALA A O 1
ATOM 601 N N . ALA A 1 81 ? -3.128 3.670 -14.536 1.00 97.31 81 ALA A N 1
ATOM 602 C CA . ALA A 1 81 ? -3.732 2.602 -13.738 1.00 97.31 81 ALA A CA 1
ATOM 603 C C . ALA A 1 81 ? -3.735 2.961 -12.246 1.00 97.31 81 ALA A C 1
ATOM 605 O O . ALA A 1 81 ? -4.740 2.784 -11.567 1.00 97.31 81 ALA A O 1
ATOM 606 N 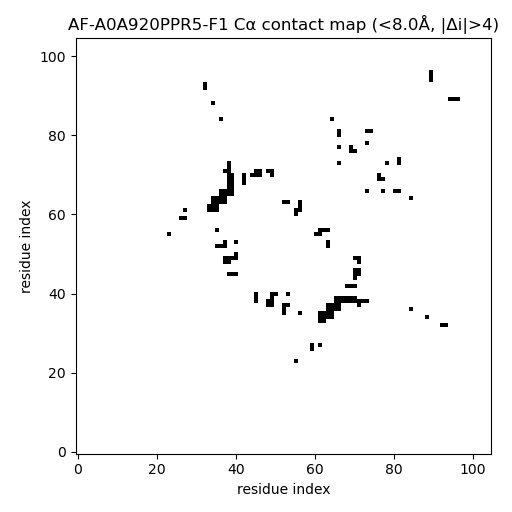N . VAL A 1 82 ? -2.637 3.544 -11.754 1.00 96.81 82 VAL A N 1
ATOM 607 C CA . VAL A 1 82 ? -2.561 4.063 -10.381 1.00 96.81 82 VAL A CA 1
ATOM 608 C C . VAL A 1 82 ? -3.591 5.172 -10.155 1.00 96.81 82 VAL A C 1
ATOM 610 O O . VAL A 1 82 ? -4.292 5.165 -9.145 1.00 96.81 82 VAL A O 1
ATOM 613 N N . ALA A 1 83 ? -3.698 6.123 -11.088 1.00 96.31 83 ALA A N 1
ATOM 614 C CA . ALA A 1 83 ? -4.661 7.214 -10.994 1.00 96.31 83 ALA A CA 1
ATOM 615 C C . ALA A 1 83 ? -6.105 6.700 -11.003 1.00 96.31 83 ALA A C 1
ATOM 617 O O . ALA A 1 83 ? -6.921 7.186 -10.224 1.00 96.31 83 ALA A O 1
ATOM 618 N N . ALA A 1 84 ? -6.408 5.700 -11.836 1.00 96.25 84 ALA A N 1
ATOM 619 C CA . ALA A 1 84 ? -7.717 5.062 -11.856 1.00 96.25 84 ALA A CA 1
ATOM 620 C C . ALA A 1 84 ? -8.061 4.464 -10.486 1.00 96.25 84 ALA A C 1
ATOM 622 O O . ALA A 1 84 ? -9.094 4.823 -9.938 1.00 96.25 84 ALA A O 1
ATOM 623 N N . GLU A 1 85 ? -7.175 3.662 -9.884 1.00 96.38 85 GLU A N 1
ATOM 624 C CA . GLU A 1 85 ? -7.399 3.071 -8.552 1.00 96.38 85 GLU A CA 1
ATOM 625 C C . GLU A 1 85 ? -7.593 4.124 -7.449 1.00 96.38 85 GLU A C 1
ATOM 627 O O . GLU A 1 85 ? -8.430 3.949 -6.560 1.00 96.38 85 GLU A O 1
ATOM 632 N N . LEU A 1 86 ? -6.858 5.241 -7.512 1.00 94.19 86 LEU A N 1
ATOM 633 C CA . LEU A 1 86 ? -7.027 6.360 -6.582 1.00 94.19 86 LEU A CA 1
ATOM 634 C C . LEU A 1 86 ? -8.397 7.033 -6.742 1.00 94.19 86 LEU A C 1
ATOM 636 O O . LEU A 1 86 ? -9.083 7.269 -5.749 1.00 94.19 86 LEU A O 1
ATOM 640 N N . LEU A 1 87 ? -8.797 7.353 -7.973 1.00 94.19 87 LEU A N 1
ATOM 641 C CA . LEU A 1 87 ? -10.093 7.978 -8.251 1.00 94.19 87 LEU A CA 1
ATOM 642 C C . LEU A 1 87 ? -11.245 7.053 -7.858 1.00 94.19 87 LEU A C 1
ATOM 644 O O . LEU A 1 87 ? -12.215 7.498 -7.252 1.00 94.19 87 LEU A O 1
ATOM 648 N N . ASP A 1 88 ? -11.095 5.762 -8.125 1.00 93.81 88 ASP A N 1
ATOM 649 C CA . ASP A 1 88 ? -12.003 4.706 -7.701 1.00 93.81 88 ASP A CA 1
ATOM 650 C C . ASP A 1 88 ? -12.131 4.626 -6.174 1.00 93.81 88 ASP A C 1
ATOM 652 O O . ASP A 1 88 ? -13.228 4.454 -5.639 1.00 93.81 88 ASP A O 1
ATOM 656 N N . PHE A 1 89 ? -11.014 4.744 -5.452 1.00 94.12 89 PHE A N 1
ATOM 657 C CA . PHE A 1 89 ? -11.014 4.811 -3.995 1.00 94.12 89 PHE A CA 1
ATOM 658 C C . PHE A 1 89 ? -11.752 6.054 -3.495 1.00 94.12 89 PHE A C 1
ATOM 660 O O . PHE A 1 89 ? -12.610 5.919 -2.625 1.00 94.12 89 PHE A O 1
ATOM 667 N N . ILE A 1 90 ? -11.477 7.230 -4.067 1.00 92.19 90 ILE A N 1
ATOM 668 C CA . ILE A 1 90 ? -12.163 8.480 -3.716 1.00 92.19 90 ILE A CA 1
ATOM 669 C C . ILE A 1 90 ? -13.663 8.355 -3.985 1.00 92.19 90 ILE A C 1
ATOM 671 O O . ILE A 1 90 ? -14.447 8.663 -3.103 1.00 92.19 90 ILE A O 1
ATOM 675 N N . ALA A 1 91 ? -14.072 7.844 -5.148 1.00 90.88 91 ALA A N 1
ATOM 676 C CA . ALA A 1 91 ? -15.481 7.719 -5.524 1.00 90.88 91 ALA A CA 1
ATOM 677 C C . ALA A 1 91 ? -16.274 6.763 -4.618 1.00 90.88 91 ALA A C 1
ATOM 679 O O . ALA A 1 91 ? -17.466 6.962 -4.397 1.00 90.88 91 ALA A O 1
ATOM 680 N N . ARG A 1 92 ? -15.623 5.713 -4.099 1.00 88.69 92 ARG A N 1
ATOM 681 C CA . ARG A 1 92 ? -16.221 4.783 -3.125 1.00 88.69 92 ARG A CA 1
ATOM 682 C C . ARG A 1 92 ? -16.135 5.279 -1.683 1.00 88.69 92 ARG A C 1
ATOM 684 O O . ARG A 1 92 ? -16.754 4.680 -0.806 1.00 88.69 92 ARG A O 1
ATOM 691 N N . SER A 1 93 ? -15.348 6.318 -1.435 1.00 87.12 93 SER A N 1
ATOM 692 C CA . SER A 1 93 ? -15.168 6.910 -0.116 1.00 87.12 93 SER A CA 1
ATOM 693 C C . SER A 1 93 ? -16.013 8.173 0.000 1.00 87.12 93 SER A C 1
ATOM 695 O O . SER A 1 93 ? -16.278 8.853 -0.983 1.00 87.12 93 SER A O 1
ATOM 697 N N . ASP A 1 94 ? -16.381 8.560 1.216 1.00 80.69 94 ASP A N 1
ATOM 698 C CA . ASP A 1 94 ? -17.018 9.861 1.466 1.00 80.69 94 ASP A CA 1
ATOM 699 C C . ASP A 1 94 ? -15.971 11.000 1.507 1.00 80.69 94 ASP A C 1
ATOM 701 O O . ASP A 1 94 ? -15.972 11.867 2.377 1.00 80.69 94 ASP A O 1
ATOM 705 N N . ILE A 1 95 ? -14.984 10.943 0.603 1.00 77.19 95 ILE A N 1
ATOM 706 C CA . ILE A 1 95 ? -13.894 11.917 0.498 1.00 77.19 95 ILE A CA 1
ATOM 707 C C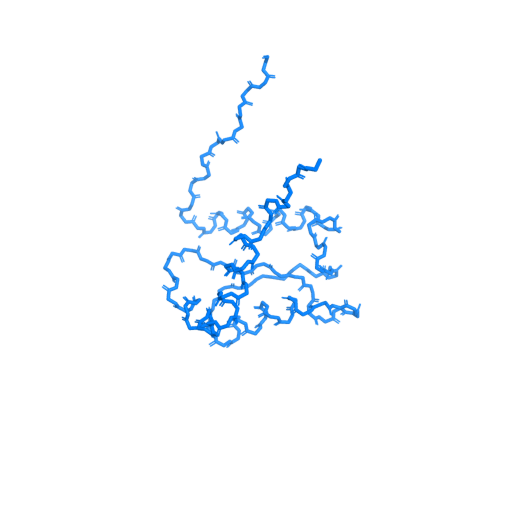 . ILE A 1 95 ? -14.267 12.910 -0.598 1.00 77.19 95 ILE A C 1
ATOM 709 O O . ILE A 1 95 ? -14.316 12.558 -1.773 1.00 77.19 95 ILE A O 1
ATOM 713 N N . ASN A 1 96 ? -14.470 14.173 -0.228 1.00 68.25 96 ASN A N 1
ATOM 714 C CA . ASN A 1 96 ? -14.640 15.258 -1.190 1.00 68.25 96 ASN A CA 1
ATOM 715 C C . ASN A 1 96 ? -13.269 15.887 -1.500 1.00 68.25 96 ASN A C 1
ATOM 717 O O . ASN A 1 96 ? -12.715 16.574 -0.633 1.00 68.25 96 ASN A O 1
ATOM 721 N N . PRO A 1 97 ? -12.680 15.663 -2.690 1.00 61.78 97 PRO A N 1
ATOM 722 C CA . PRO A 1 97 ? -11.417 16.289 -3.038 1.00 61.78 97 PRO A CA 1
ATOM 723 C C . PRO A 1 97 ? -11.637 17.797 -3.211 1.00 61.78 97 PRO A C 1
ATOM 725 O O . PRO A 1 97 ? -12.152 18.260 -4.228 1.00 61.78 97 PRO A O 1
ATOM 728 N N . VAL A 1 98 ? -11.232 18.589 -2.215 1.00 58.19 98 VAL A N 1
ATOM 729 C CA . VAL A 1 98 ? -11.144 20.046 -2.366 1.00 58.19 98 VAL A CA 1
ATOM 730 C C . VAL A 1 98 ? -10.199 20.330 -3.534 1.00 58.19 98 VAL A C 1
ATOM 732 O O . VAL A 1 98 ? -9.047 19.897 -3.533 1.00 58.19 98 VAL A O 1
ATOM 735 N N . ARG A 1 99 ? -10.702 21.042 -4.547 1.00 51.53 99 ARG A N 1
ATOM 736 C CA . ARG A 1 99 ? -9.967 21.472 -5.744 1.00 51.53 99 ARG A CA 1
ATOM 737 C C . ARG A 1 99 ? -8.806 22.389 -5.340 1.00 51.53 99 ARG A C 1
ATOM 739 O O . ARG A 1 99 ? -8.950 23.605 -5.315 1.00 51.53 99 ARG A O 1
ATOM 746 N N . ALA A 1 100 ? -7.661 21.802 -5.012 1.00 48.62 100 ALA A N 1
ATOM 747 C CA . ALA A 1 100 ? -6.417 22.503 -4.727 1.00 48.62 100 ALA A CA 1
ATOM 748 C C . ALA A 1 100 ? -5.515 22.471 -5.967 1.00 48.62 100 ALA A C 1
ATOM 750 O O . ALA A 1 100 ? -4.572 21.692 -6.052 1.00 48.62 100 ALA A O 1
ATOM 751 N N . LEU A 1 101 ? -5.820 23.321 -6.944 1.00 49.59 101 LEU A N 1
ATOM 752 C CA . LEU A 1 101 ? -4.835 23.784 -7.919 1.00 49.59 101 LEU A CA 1
ATOM 753 C C . LEU A 1 101 ? -4.971 25.309 -7.979 1.00 49.59 101 LEU A C 1
ATOM 755 O O . LEU A 1 101 ? -6.068 25.782 -8.288 1.00 49.59 101 LEU A O 1
ATOM 759 N N . PRO A 1 102 ? -3.928 26.082 -7.627 1.00 47.72 102 PRO A N 1
ATOM 760 C CA .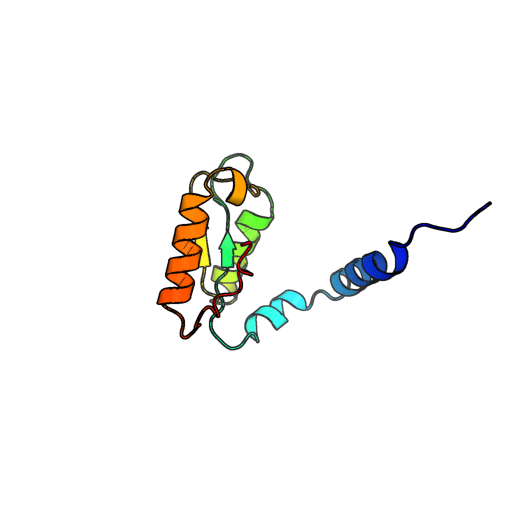 PRO A 1 102 ? -3.946 27.515 -7.855 1.00 47.72 102 PRO A CA 1
ATOM 761 C C . PRO A 1 102 ? -4.061 27.787 -9.356 1.00 47.72 102 PRO A C 1
ATOM 763 O O . PRO A 1 102 ? -3.399 27.148 -10.172 1.00 47.72 102 PRO A O 1
ATOM 766 N N . ASP A 1 103 ? -4.939 28.724 -9.695 1.00 53.62 103 ASP A N 1
ATOM 767 C CA . ASP A 1 103 ? -5.098 29.246 -11.044 1.00 53.62 103 ASP A CA 1
ATOM 768 C C . ASP A 1 103 ? -3.811 29.999 -11.406 1.00 53.62 103 ASP A C 1
ATOM 770 O O . ASP A 1 103 ? -3.485 31.022 -10.802 1.00 53.62 103 ASP A O 1
ATOM 774 N N . HIS A 1 104 ? -3.025 29.448 -12.326 1.00 52.31 104 HIS A N 1
ATOM 775 C CA . HIS A 1 104 ? -1.873 30.136 -12.897 1.00 52.31 104 HIS A CA 1
ATOM 776 C C . HIS A 1 104 ? -2.339 30.839 -14.173 1.00 52.31 104 HIS A C 1
ATOM 778 O O . HIS A 1 104 ? -2.099 30.352 -15.278 1.00 52.31 104 HIS A O 1
ATOM 784 N N . SER A 1 105 ? -3.064 31.945 -13.986 1.00 54.00 105 SER A N 1
ATOM 785 C CA . SER A 1 105 ? -3.273 32.972 -15.014 1.00 54.00 105 SER A CA 1
ATOM 786 C C . SER A 1 105 ? -2.187 34.039 -14.923 1.00 54.00 105 SER A C 1
ATOM 788 O O . SER A 1 105 ? -1.796 34.375 -13.781 1.00 54.00 105 SER A O 1
#

Foldseek 3Di:
DDDDDPCPVVVVVVVVVVVVVCVLVVVLVDDFQDEAEAEDPPDDPADPRRVVNVVSCVPNVHHYDYDYPDHRVCCVVPVPSVVVVVVVSCVPGPDDPDPPDDDPD

Secondary structure (DSSP, 8-state):
-----TTHHHHHHHHHHHH-TTHHHHHHT--SS-EEEEE-SSSTT--HHHHHHHHHHHHH--EEEEETT--TTHHHHSHHHHHHHHHHHHHHTT-----------